Protein AF-A0A7W0XWD4-F1 (afdb_monomer)

Radius of gyration: 18.0 Å; Cα contacts (8 Å, |Δi|>4): 160; chains: 1; bounding box: 52×25×48 Å

Sequence (145 aa):
QALGAGRRDVARVTAWRVARYGGLTGLAATAVLLVGVVAIPRVFSPDPAVLEQARIVWWWLALMQPLAGVVFALDGVLMGSGDVAWLRSLTVVAGLVGFLPLSLLAIPLDLGLSGIWAGLTLLILIRLGGTVWRVRGVRWLEPAR

Secondary structure (DSSP, 8-state):
--TTTT-HHHHHHHHHHHHHHHHHHHHHHHHHHHHTTTTHHHHH---HHHHHHHHHHHHHHHHHHHHHHHHHHHHHHHHHTT-HHHHHHHHHHIIIIIIHHHHHHTTTTT-HHHHHHHHHHHHHHHHHHHHHHHHHSSTTSSPP-

Nearest PDB structures (foldseek):
  7dqk-assembly1_A  TM=9.311E-01  e=2.938E-02  Nicotiana tabacum
  5y50-assembly1_A  TM=9.061E-01  e=1.171E-01  Arabidopsis thaliana
  6z70-assembly1_A  TM=7.721E-01  e=1.575E-01  Aquifex aeolicus VF5
  7php-assembly1_A  TM=7.433E-01  e=2.712E-01  Vibrio cholerae RC385
  6fv8-assembly1_B  TM=8.008E-01  e=4.668E-01  Aquifex aeolicus VF5

pLDDT: mean 92.56, std 8.91, range [52.94, 98.5]

Structure (mmCIF, N/CA/C/O backbone):
data_AF-A0A7W0XWD4-F1
#
_entry.id   AF-A0A7W0XWD4-F1
#
loop_
_atom_site.group_PDB
_atom_site.id
_atom_site.type_symbol
_atom_site.label_atom_id
_atom_site.label_alt_id
_atom_site.label_comp_id
_atom_site.label_asym_id
_atom_site.label_entity_id
_atom_site.label_seq_id
_atom_site.pdbx_PDB_ins_code
_atom_site.Cartn_x
_atom_site.Cartn_y
_atom_site.Cartn_z
_atom_site.occupancy
_atom_site.B_iso_or_equiv
_atom_site.auth_seq_id
_atom_site.auth_comp_id
_atom_site.auth_asym_id
_atom_site.auth_atom_id
_atom_site.pdbx_PDB_model_num
ATOM 1 N N . GLN A 1 1 ? -22.670 7.144 7.642 1.00 55.66 1 GLN A N 1
ATOM 2 C CA . GLN A 1 1 ? -23.214 7.778 8.866 1.00 55.66 1 GLN A CA 1
ATOM 3 C C . GLN A 1 1 ? -23.699 6.763 9.929 1.00 55.66 1 GLN A C 1
ATOM 5 O O . GLN A 1 1 ? -24.661 7.031 10.631 1.00 55.66 1 GLN A O 1
ATOM 10 N N . ALA A 1 2 ? -23.026 5.615 10.130 1.00 63.25 2 ALA A N 1
ATOM 11 C CA . ALA A 1 2 ? -23.406 4.670 11.201 1.00 63.25 2 ALA A CA 1
ATOM 12 C C . ALA A 1 2 ? -22.904 5.104 12.596 1.00 63.25 2 ALA A C 1
ATOM 14 O O . ALA A 1 2 ? -23.604 4.919 13.588 1.00 63.25 2 ALA A O 1
ATOM 15 N N . LEU A 1 3 ? -21.720 5.728 12.658 1.00 61.91 3 LEU A N 1
ATOM 16 C CA . LEU A 1 3 ? -21.123 6.234 13.902 1.00 61.91 3 LEU A CA 1
ATOM 17 C C . LEU A 1 3 ? -21.886 7.435 14.474 1.00 61.91 3 LEU A C 1
ATOM 19 O O . LEU A 1 3 ? -22.165 7.453 15.667 1.00 61.91 3 LEU A O 1
ATOM 23 N N . GLY A 1 4 ? -22.325 8.365 13.618 1.00 64.06 4 GLY A N 1
ATOM 24 C CA . GLY A 1 4 ? -23.205 9.470 14.022 1.00 64.06 4 GLY A CA 1
ATOM 25 C C . GLY A 1 4 ? -24.586 9.019 14.520 1.00 64.06 4 GLY A C 1
ATOM 26 O O . GLY A 1 4 ? -25.241 9.757 15.240 1.00 64.06 4 GLY A O 1
ATOM 27 N N . ALA A 1 5 ? -25.003 7.791 14.191 1.00 71.56 5 ALA A N 1
ATOM 28 C CA . ALA A 1 5 ? -26.249 7.180 14.658 1.00 71.56 5 ALA A CA 1
ATOM 29 C C . ALA A 1 5 ? -26.053 6.226 15.859 1.00 71.56 5 ALA A C 1
ATOM 31 O O . ALA A 1 5 ? -26.963 5.468 16.191 1.00 71.56 5 ALA A O 1
ATOM 32 N N . GLY A 1 6 ? -24.858 6.183 16.468 1.00 70.81 6 GLY A N 1
ATOM 33 C CA . GLY A 1 6 ? -24.549 5.328 17.625 1.00 70.81 6 GLY A CA 1
ATOM 34 C C . GLY A 1 6 ? -24.419 3.825 17.329 1.00 70.81 6 GLY A C 1
ATOM 35 O O . GLY A 1 6 ? -24.193 3.035 18.244 1.00 70.81 6 GLY A O 1
ATOM 36 N N . ARG A 1 7 ? -24.510 3.393 16.062 1.00 81.88 7 ARG A N 1
ATOM 37 C CA . ARG A 1 7 ? -24.507 1.971 15.661 1.00 81.88 7 ARG A CA 1
ATOM 38 C C . ARG A 1 7 ? -23.088 1.438 15.452 1.00 81.88 7 ARG A C 1
ATOM 40 O O . ARG A 1 7 ? -22.660 1.174 14.324 1.00 81.88 7 ARG A O 1
ATOM 47 N N . ARG A 1 8 ? -22.350 1.284 16.552 1.00 81.62 8 ARG A N 1
ATOM 48 C CA . ARG A 1 8 ? -20.935 0.863 16.564 1.00 81.62 8 ARG A CA 1
ATOM 49 C C . ARG A 1 8 ? -20.706 -0.522 15.946 1.00 81.62 8 ARG A C 1
ATOM 51 O O . ARG A 1 8 ? -19.752 -0.698 15.189 1.00 81.62 8 ARG A O 1
ATOM 58 N N . ASP A 1 9 ? -21.612 -1.466 16.177 1.00 83.06 9 ASP A N 1
ATOM 59 C CA . ASP A 1 9 ? -21.488 -2.835 15.652 1.00 83.06 9 ASP A CA 1
ATOM 60 C C . ASP A 1 9 ? -21.593 -2.861 14.124 1.00 83.06 9 ASP A C 1
ATOM 62 O O . ASP A 1 9 ? -20.782 -3.480 13.431 1.00 83.06 9 ASP A O 1
ATOM 66 N N . VAL A 1 10 ? -22.541 -2.088 13.583 1.00 86.25 10 VAL A N 1
ATOM 67 C CA . VAL A 1 10 ? -22.736 -1.926 12.137 1.00 86.25 10 VAL A CA 1
ATOM 68 C C . VAL A 1 10 ? -21.522 -1.251 11.502 1.00 86.25 10 VAL A C 1
ATOM 70 O O . VAL A 1 10 ? -21.080 -1.671 10.431 1.00 86.25 10 VAL A O 1
ATOM 73 N N . ALA A 1 11 ? -20.939 -0.244 12.161 1.00 87.38 11 ALA A N 1
ATOM 74 C CA . ALA A 1 11 ? -19.721 0.412 11.688 1.00 87.38 11 ALA A CA 1
ATOM 75 C C . ALA A 1 11 ? -18.554 -0.579 11.567 1.00 87.38 11 ALA A C 1
ATOM 77 O O . ALA A 1 11 ? -17.867 -0.597 10.545 1.00 87.38 11 ALA A O 1
ATOM 78 N N . ARG A 1 12 ? -18.375 -1.464 12.554 1.00 88.62 12 ARG A N 1
ATOM 79 C CA . ARG A 1 12 ? -17.311 -2.476 12.544 1.00 88.62 12 ARG A CA 1
ATOM 80 C C . ARG A 1 12 ? -17.490 -3.509 11.436 1.00 88.62 12 ARG A C 1
ATOM 82 O O . ARG A 1 12 ? -16.540 -3.802 10.715 1.00 88.62 12 ARG A O 1
ATOM 89 N N . VAL A 1 13 ? -18.702 -4.037 11.267 1.00 92.12 13 VAL A N 1
ATOM 90 C CA . VAL A 1 13 ? -19.007 -4.984 10.180 1.00 92.12 13 VAL A CA 1
ATOM 91 C C . VAL A 1 13 ? -18.778 -4.328 8.819 1.00 92.12 13 VAL A C 1
ATOM 93 O O . VAL A 1 13 ? -18.212 -4.944 7.916 1.00 92.12 13 VAL A O 1
ATOM 96 N N . THR A 1 14 ? -19.173 -3.063 8.678 1.00 93.00 14 THR A N 1
ATOM 97 C CA . THR A 1 14 ? -18.989 -2.308 7.435 1.00 93.00 14 THR A CA 1
ATOM 98 C C . THR A 1 14 ? -17.510 -2.091 7.134 1.00 93.00 14 THR A C 1
ATOM 100 O O . THR A 1 14 ? -17.094 -2.337 6.007 1.00 93.00 14 THR A O 1
ATOM 103 N N . ALA A 1 15 ? -16.700 -1.727 8.132 1.00 93.81 15 ALA A N 1
ATOM 104 C CA . ALA A 1 15 ? -15.258 -1.547 7.972 1.00 93.81 15 ALA A CA 1
ATOM 105 C C . ALA A 1 15 ? -14.575 -2.804 7.410 1.00 93.81 15 ALA A C 1
ATOM 107 O O . ALA A 1 15 ? -13.826 -2.721 6.438 1.00 93.81 15 ALA A O 1
ATOM 108 N N . TRP A 1 16 ? -14.894 -3.986 7.948 1.00 96.00 16 TRP A N 1
ATOM 109 C CA . TRP A 1 16 ? -14.330 -5.247 7.452 1.00 96.00 16 TRP A CA 1
ATOM 110 C C . TRP A 1 16 ? -14.850 -5.653 6.074 1.00 96.00 16 TRP A C 1
ATOM 112 O O . TRP A 1 16 ? -14.103 -6.230 5.284 1.00 96.00 16 TRP A O 1
ATOM 122 N N . ARG A 1 17 ? -16.105 -5.330 5.743 1.00 96.44 17 ARG A N 1
ATOM 123 C CA . ARG A 1 17 ? -16.626 -5.522 4.380 1.00 96.44 17 ARG A CA 1
ATOM 124 C C . ARG A 1 17 ? -15.888 -4.640 3.379 1.00 96.44 17 ARG A C 1
ATOM 126 O O . ARG A 1 17 ? -15.480 -5.135 2.335 1.00 96.44 17 ARG A O 1
ATOM 133 N N . VAL A 1 18 ? -15.676 -3.370 3.714 1.00 96.00 18 VAL A N 1
ATOM 134 C CA . VAL A 1 18 ? -14.931 -2.418 2.880 1.00 96.00 18 VAL A CA 1
ATOM 135 C C . VAL A 1 18 ? -13.480 -2.872 2.711 1.00 96.00 18 VAL A C 1
ATOM 137 O O . VAL A 1 18 ? -12.996 -2.907 1.585 1.00 96.00 18 VAL A O 1
ATOM 140 N N . ALA A 1 19 ? -12.826 -3.343 3.777 1.00 97.19 19 ALA A N 1
ATOM 141 C CA . ALA A 1 19 ? -11.490 -3.938 3.703 1.00 97.19 19 ALA A CA 1
ATOM 142 C C . ALA A 1 19 ? -11.435 -5.146 2.753 1.00 97.19 19 ALA A C 1
ATOM 144 O O . ALA A 1 19 ? -10.531 -5.243 1.925 1.00 97.19 19 ALA A O 1
ATOM 145 N N . ARG A 1 20 ? -12.422 -6.051 2.827 1.00 97.88 20 ARG A N 1
ATOM 146 C CA . ARG A 1 20 ? -12.521 -7.203 1.919 1.00 97.88 20 ARG A CA 1
ATOM 147 C C . ARG A 1 20 ? -12.690 -6.761 0.468 1.00 97.88 20 ARG A C 1
ATOM 149 O O . ARG A 1 20 ? -11.999 -7.292 -0.393 1.00 97.88 20 ARG A O 1
ATOM 156 N N . TYR A 1 21 ? -13.574 -5.802 0.194 1.00 98.00 21 TYR A N 1
ATOM 157 C CA . TYR A 1 21 ? -13.736 -5.268 -1.159 1.00 98.00 21 TYR A CA 1
ATOM 158 C C . TYR A 1 21 ? -12.463 -4.581 -1.657 1.00 98.00 21 TYR A C 1
ATOM 160 O O . TYR A 1 21 ? -12.087 -4.818 -2.796 1.00 98.00 21 TYR A O 1
ATOM 168 N N . GLY A 1 22 ? -11.756 -3.835 -0.804 1.00 97.56 22 GLY A N 1
ATOM 169 C CA . GLY A 1 22 ? -10.450 -3.258 -1.128 1.00 97.56 22 GLY A CA 1
ATOM 170 C C . GLY A 1 22 ? -9.402 -4.312 -1.492 1.00 97.56 22 GLY A C 1
ATOM 171 O O . GLY A 1 22 ? -8.675 -4.159 -2.467 1.00 97.56 22 GLY A O 1
ATOM 172 N N . GLY A 1 23 ? -9.353 -5.429 -0.762 1.00 98.12 23 GLY A N 1
ATOM 173 C CA . GLY A 1 23 ? -8.481 -6.554 -1.111 1.00 98.12 23 GLY A CA 1
ATOM 174 C C . GLY A 1 23 ? -8.864 -7.215 -2.438 1.00 98.12 23 GLY A C 1
ATOM 175 O O . GLY A 1 23 ? -7.991 -7.527 -3.242 1.00 98.12 23 GLY A O 1
ATOM 176 N N . LEU A 1 24 ? -10.163 -7.393 -2.703 1.00 98.44 24 LEU A N 1
ATOM 177 C CA . LEU A 1 24 ? -10.656 -7.958 -3.964 1.00 98.44 24 LEU A CA 1
ATOM 178 C C . LEU A 1 24 ? -10.365 -7.049 -5.165 1.00 98.44 24 LEU A C 1
ATOM 180 O O . LEU A 1 24 ? -9.934 -7.543 -6.204 1.00 98.44 24 LEU A O 1
ATOM 184 N N . THR A 1 25 ? -10.559 -5.734 -5.038 1.00 98.06 25 THR A N 1
ATOM 185 C CA . THR A 1 25 ? -10.204 -4.783 -6.101 1.00 98.06 25 THR A CA 1
ATOM 186 C C . THR A 1 25 ? -8.693 -4.708 -6.297 1.00 98.06 25 THR A C 1
ATOM 188 O O . THR A 1 25 ? -8.240 -4.649 -7.435 1.00 98.06 25 THR A O 1
ATOM 191 N N . GLY A 1 26 ? -7.907 -4.799 -5.221 1.00 98.25 26 GLY A N 1
ATOM 192 C CA . GLY A 1 26 ? -6.452 -4.920 -5.296 1.00 98.25 26 GLY A CA 1
ATOM 193 C C . GLY A 1 26 ? -6.002 -6.187 -6.029 1.00 98.25 26 GLY A C 1
ATOM 194 O O . GLY A 1 26 ? -5.139 -6.109 -6.895 1.00 98.25 26 GLY A O 1
ATOM 195 N N . LEU A 1 27 ? -6.632 -7.338 -5.770 1.00 98.50 27 LEU A N 1
ATOM 196 C CA . LEU A 1 27 ? -6.385 -8.580 -6.518 1.00 98.50 27 LEU A CA 1
ATOM 197 C C . LEU A 1 27 ? -6.761 -8.452 -7.999 1.00 98.50 27 LEU A C 1
ATOM 199 O O . LEU A 1 27 ? -6.020 -8.921 -8.862 1.00 98.50 27 LEU A O 1
ATOM 203 N N . ALA A 1 28 ? -7.882 -7.797 -8.306 1.00 98.38 28 ALA A N 1
ATOM 204 C CA . ALA A 1 28 ? -8.264 -7.518 -9.687 1.00 98.38 28 ALA A CA 1
ATOM 205 C C . ALA A 1 28 ? -7.225 -6.620 -10.382 1.00 98.38 28 ALA A C 1
ATOM 207 O O . ALA A 1 28 ? -6.814 -6.913 -11.504 1.00 98.38 28 ALA A O 1
ATOM 208 N N . ALA A 1 29 ? -6.736 -5.581 -9.699 1.00 98.12 29 ALA A N 1
ATOM 209 C CA . ALA A 1 29 ? -5.668 -4.722 -10.202 1.00 98.12 29 ALA A CA 1
ATOM 210 C C . ALA A 1 29 ? -4.361 -5.501 -10.420 1.00 98.12 29 ALA A C 1
ATOM 212 O O . ALA A 1 29 ? -3.736 -5.344 -11.467 1.00 98.12 29 ALA A O 1
ATOM 213 N N . THR A 1 30 ? -3.975 -6.392 -9.499 1.00 98.44 30 THR A N 1
ATOM 214 C CA . THR A 1 30 ? -2.841 -7.309 -9.697 1.00 98.44 30 THR A CA 1
ATOM 215 C C . THR A 1 30 ? -3.013 -8.122 -10.972 1.00 98.44 30 THR A C 1
ATOM 217 O O . THR A 1 30 ? -2.104 -8.144 -11.793 1.00 98.44 30 THR A O 1
ATOM 220 N N . ALA A 1 31 ? -4.169 -8.759 -11.176 1.00 98.19 31 ALA A N 1
ATOM 221 C CA . ALA A 1 31 ? -4.416 -9.570 -12.366 1.00 98.19 31 ALA A CA 1
ATOM 222 C C . ALA A 1 31 ? -4.283 -8.747 -13.658 1.00 98.19 31 ALA A C 1
ATOM 224 O O . ALA A 1 31 ? -3.595 -9.171 -14.586 1.00 98.19 31 ALA A O 1
ATOM 225 N N . VAL A 1 32 ? -4.869 -7.545 -13.696 1.00 98.25 32 VAL A N 1
ATOM 226 C CA . VAL A 1 32 ? -4.759 -6.627 -14.841 1.00 98.25 32 VAL A CA 1
ATOM 227 C C . VAL A 1 32 ? -3.303 -6.243 -15.107 1.00 98.25 32 VAL A C 1
ATOM 229 O O . VAL A 1 32 ? -2.859 -6.294 -16.252 1.00 98.25 32 VAL A O 1
ATOM 232 N N . LEU A 1 33 ? -2.541 -5.899 -14.066 1.00 97.69 33 LEU A N 1
ATOM 233 C CA . LEU A 1 33 ? -1.132 -5.536 -14.207 1.00 97.69 33 LEU A CA 1
ATOM 234 C C . LEU A 1 33 ? -0.295 -6.721 -14.695 1.00 97.69 33 LEU A C 1
ATOM 236 O O . LEU A 1 33 ? 0.519 -6.551 -15.598 1.00 97.69 33 LEU A O 1
ATOM 240 N N . LEU A 1 34 ? -0.501 -7.923 -14.156 1.00 96.31 34 LEU A N 1
ATOM 241 C CA . LEU A 1 34 ? 0.247 -9.114 -14.566 1.00 96.31 34 LEU A CA 1
ATOM 242 C C . LEU A 1 34 ? -0.024 -9.489 -16.027 1.00 96.31 34 LEU A C 1
ATOM 244 O O . LEU A 1 34 ? 0.920 -9.729 -16.776 1.00 96.31 34 LEU A O 1
ATOM 248 N N . VAL A 1 35 ? -1.287 -9.470 -16.460 1.00 97.06 35 VAL A N 1
ATOM 249 C CA . VAL A 1 35 ? -1.652 -9.708 -17.868 1.00 97.06 35 VAL A CA 1
ATOM 250 C C . VAL A 1 35 ? -1.106 -8.594 -18.770 1.00 97.06 35 VAL A C 1
ATOM 252 O O . VAL A 1 35 ? -0.637 -8.848 -19.877 1.00 97.06 35 VAL A O 1
ATOM 255 N N . GLY A 1 36 ? -1.123 -7.352 -18.288 1.00 95.44 36 GLY A N 1
ATOM 256 C CA . GLY A 1 36 ? -0.700 -6.169 -19.028 1.00 95.44 36 GLY A CA 1
ATOM 257 C C . GLY A 1 36 ? 0.803 -5.875 -19.024 1.00 95.44 36 GLY A C 1
ATOM 258 O O . GLY A 1 36 ? 1.192 -4.858 -19.595 1.00 95.44 36 GLY A O 1
ATOM 259 N N . VAL A 1 37 ? 1.653 -6.728 -18.438 1.00 94.69 37 VAL A N 1
ATOM 260 C CA . VAL A 1 37 ? 3.095 -6.460 -18.216 1.00 94.69 37 VAL A CA 1
ATOM 261 C C . VAL A 1 37 ? 3.878 -6.090 -19.478 1.00 94.69 37 VAL A C 1
ATOM 263 O O . VAL A 1 37 ? 4.864 -5.364 -19.415 1.00 94.69 37 VAL A O 1
ATOM 266 N N . VAL A 1 38 ? 3.431 -6.552 -20.645 1.00 91.62 38 VAL A N 1
ATOM 267 C CA . VAL A 1 38 ? 4.079 -6.286 -21.938 1.00 91.62 38 VAL A CA 1
ATOM 268 C C . VAL A 1 38 ? 3.451 -5.096 -22.675 1.00 91.62 38 VAL A C 1
ATOM 270 O O . VAL A 1 38 ? 4.150 -4.366 -23.381 1.00 91.62 38 VAL A O 1
ATOM 273 N N . ALA A 1 39 ? 2.136 -4.913 -22.550 1.00 94.75 39 ALA A N 1
ATOM 274 C CA . ALA A 1 39 ? 1.385 -3.921 -23.315 1.00 94.75 39 ALA A CA 1
ATOM 275 C C . ALA A 1 39 ? 1.340 -2.561 -22.611 1.00 94.75 39 ALA A C 1
ATOM 277 O O . ALA A 1 39 ? 1.587 -1.538 -23.241 1.00 94.75 39 ALA A O 1
ATOM 278 N N . ILE A 1 40 ? 1.076 -2.547 -21.302 1.00 95.50 40 ILE A N 1
ATOM 279 C CA . ILE A 1 40 ? 0.845 -1.314 -20.548 1.00 95.50 40 ILE A CA 1
ATOM 280 C C . ILE A 1 40 ? 2.105 -0.430 -20.497 1.00 95.50 40 ILE A C 1
ATOM 282 O O . ILE A 1 40 ? 1.981 0.745 -20.835 1.00 95.50 40 ILE A O 1
ATOM 286 N N . PRO A 1 41 ? 3.322 -0.928 -20.177 1.00 95.25 41 PRO A N 1
ATOM 287 C CA . PRO A 1 41 ? 4.519 -0.078 -20.163 1.00 95.25 41 PRO A CA 1
ATOM 288 C C . PRO A 1 41 ? 4.808 0.621 -21.498 1.00 95.25 41 PRO A C 1
ATOM 290 O O . PRO A 1 41 ? 5.257 1.765 -21.511 1.00 95.25 41 PRO A O 1
ATOM 293 N N . ARG A 1 42 ? 4.500 -0.036 -22.625 1.00 94.94 42 ARG A N 1
ATOM 294 C CA . ARG A 1 42 ? 4.739 0.510 -23.971 1.00 94.94 42 ARG A CA 1
ATOM 295 C C . ARG A 1 42 ? 3.823 1.669 -24.342 1.00 94.94 42 ARG A C 1
ATOM 297 O O . ARG A 1 42 ? 4.157 2.425 -25.245 1.00 94.94 42 ARG A O 1
ATOM 304 N N . VAL A 1 43 ? 2.699 1.826 -23.644 1.00 96.38 43 VAL A N 1
ATOM 305 C CA . VAL A 1 43 ? 1.836 3.007 -23.788 1.00 96.38 43 VAL A CA 1
ATOM 306 C C . VAL A 1 43 ? 2.521 4.252 -23.215 1.00 96.38 43 VAL A C 1
ATOM 308 O O . VAL A 1 43 ? 2.273 5.354 -23.692 1.00 96.38 43 VAL A O 1
ATOM 311 N N . PHE A 1 44 ? 3.399 4.088 -22.219 1.00 94.88 44 PHE A N 1
ATOM 312 C CA . PHE A 1 44 ? 4.093 5.202 -21.570 1.00 94.88 44 PHE A CA 1
ATOM 313 C C . PHE A 1 44 ? 5.406 5.576 -22.256 1.00 94.88 44 PHE A C 1
ATOM 315 O O . PHE A 1 44 ? 5.745 6.755 -22.306 1.00 94.88 44 PHE A O 1
ATOM 322 N N . SER A 1 45 ? 6.162 4.596 -22.759 1.00 95.81 45 SER A N 1
ATOM 323 C CA . SER A 1 45 ? 7.434 4.856 -23.436 1.00 95.81 45 SER A CA 1
ATOM 324 C C . SER A 1 45 ? 7.785 3.771 -24.460 1.00 95.81 45 SER A C 1
ATOM 326 O O . SER 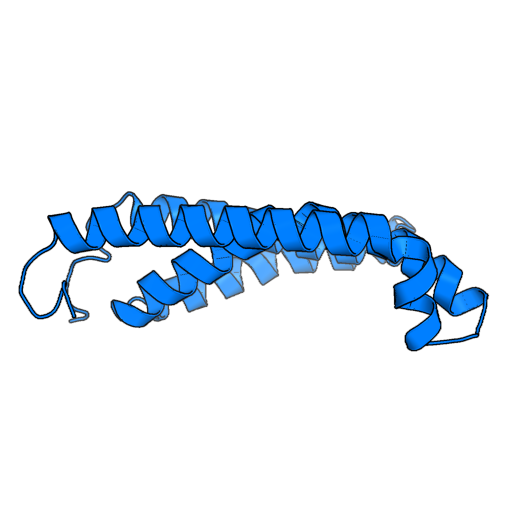A 1 45 ? 7.617 2.583 -24.167 1.00 95.81 45 SER A O 1
ATOM 328 N N . PRO A 1 46 ? 8.322 4.144 -25.638 1.00 95.19 46 PRO A N 1
ATOM 329 C CA . PRO A 1 46 ? 8.902 3.200 -26.588 1.00 95.19 46 PRO A CA 1
ATOM 330 C C . PRO A 1 46 ? 10.376 2.854 -26.292 1.00 95.19 46 PRO A C 1
ATOM 332 O O . PRO A 1 46 ? 10.900 1.932 -26.912 1.00 95.19 46 PRO A O 1
ATOM 335 N N . ASP A 1 47 ? 11.052 3.572 -25.385 1.00 97.44 47 ASP A N 1
ATOM 336 C CA . ASP A 1 47 ? 12.487 3.401 -25.106 1.00 97.44 47 ASP A CA 1
ATOM 337 C C . ASP A 1 47 ? 12.780 2.056 -24.399 1.00 97.44 47 ASP A C 1
ATOM 339 O O . ASP A 1 47 ? 12.295 1.835 -23.280 1.00 97.44 47 ASP A O 1
ATOM 343 N N . PRO A 1 48 ? 13.600 1.164 -24.996 1.00 94.62 48 PRO A N 1
ATOM 344 C CA . PRO A 1 48 ? 13.981 -0.109 -24.390 1.00 94.62 48 PRO A CA 1
ATOM 345 C C . PRO A 1 48 ? 14.595 0.009 -22.991 1.00 94.62 48 PRO A C 1
ATOM 347 O O . PRO A 1 48 ? 14.305 -0.840 -22.145 1.00 94.62 48 PRO A O 1
ATOM 350 N N . ALA A 1 49 ? 15.390 1.050 -22.720 1.00 94.75 49 ALA A N 1
ATOM 351 C CA . ALA A 1 49 ? 16.045 1.233 -21.425 1.00 94.75 49 ALA A CA 1
ATOM 352 C C . ALA A 1 49 ? 15.021 1.522 -20.314 1.00 94.75 49 ALA A C 1
ATOM 354 O O . ALA A 1 49 ? 15.094 0.961 -19.218 1.00 94.75 49 ALA A O 1
ATOM 355 N N . VAL A 1 50 ? 14.003 2.335 -20.615 1.00 95.06 50 VAL A N 1
ATOM 356 C CA . VAL A 1 50 ? 12.895 2.619 -19.688 1.00 95.06 50 VAL A CA 1
ATOM 357 C C . VAL A 1 50 ? 12.045 1.371 -19.461 1.00 95.06 50 VAL A C 1
ATOM 359 O O . VAL A 1 50 ? 11.682 1.068 -18.324 1.00 95.06 50 VAL A O 1
ATOM 362 N N . LEU A 1 51 ? 11.750 0.613 -20.522 1.00 95.81 51 LEU A N 1
ATOM 363 C CA . LEU A 1 51 ? 10.970 -0.624 -20.429 1.00 95.81 51 LEU A CA 1
ATOM 364 C C . LEU A 1 51 ? 11.680 -1.698 -19.596 1.00 95.81 51 LEU A C 1
ATOM 366 O O . LEU A 1 51 ? 11.023 -2.464 -18.889 1.00 95.81 51 LEU A O 1
ATOM 370 N N . GLU A 1 52 ? 13.008 -1.760 -19.651 1.00 93.38 52 GLU A N 1
ATOM 371 C CA . GLU A 1 52 ? 13.795 -2.674 -18.830 1.00 93.38 52 GLU A CA 1
ATOM 372 C C . GLU A 1 52 ? 13.683 -2.348 -17.339 1.00 93.38 52 GLU A C 1
ATOM 374 O O . GLU A 1 52 ? 13.345 -3.233 -16.551 1.00 93.38 52 GLU A O 1
ATOM 379 N N . GLN A 1 53 ? 13.844 -1.077 -16.964 1.00 93.56 53 GLN A N 1
ATOM 380 C CA . GLN A 1 53 ? 13.649 -0.627 -15.582 1.00 93.56 53 GLN A CA 1
ATOM 381 C C . GLN A 1 53 ? 12.197 -0.815 -15.119 1.00 93.56 53 GLN A C 1
ATOM 383 O O . GLN A 1 53 ? 11.944 -1.266 -13.999 1.00 93.56 53 GLN A O 1
ATOM 388 N N . ALA A 1 54 ? 11.227 -0.543 -15.996 1.00 94.56 54 ALA A N 1
ATOM 389 C CA . ALA A 1 54 ? 9.813 -0.739 -15.704 1.00 94.56 54 ALA A CA 1
ATOM 390 C C . ALA A 1 54 ? 9.492 -2.202 -15.373 1.00 94.56 54 ALA A C 1
ATOM 392 O O . ALA A 1 54 ? 8.720 -2.440 -14.450 1.00 94.56 54 ALA A O 1
ATOM 393 N N . ARG A 1 55 ? 10.104 -3.185 -16.054 1.00 92.44 55 ARG A N 1
ATOM 394 C CA . ARG A 1 55 ? 9.891 -4.618 -15.768 1.00 92.44 55 ARG A CA 1
ATOM 395 C C . ARG A 1 55 ? 10.299 -5.013 -14.351 1.00 92.44 55 ARG A C 1
ATOM 397 O O . ARG A 1 55 ? 9.610 -5.829 -13.745 1.00 92.44 55 ARG A O 1
ATOM 404 N N . ILE A 1 56 ? 11.376 -4.436 -13.820 1.00 91.31 56 ILE A N 1
ATOM 405 C CA . ILE A 1 56 ? 11.833 -4.690 -12.444 1.00 91.31 56 ILE A CA 1
ATOM 406 C C . ILE A 1 56 ? 10.771 -4.205 -11.451 1.00 91.31 56 ILE A C 1
ATOM 408 O O . ILE A 1 56 ? 10.326 -4.937 -10.569 1.00 91.31 56 ILE A O 1
ATOM 412 N N . VAL A 1 57 ? 10.318 -2.969 -11.644 1.00 94.06 57 VAL A N 1
ATOM 413 C CA . VAL A 1 57 ? 9.300 -2.316 -10.814 1.00 94.06 57 VAL A CA 1
ATOM 414 C C . VAL A 1 57 ? 7.934 -2.975 -10.922 1.00 94.06 57 VAL A C 1
ATOM 416 O O . VAL A 1 57 ? 7.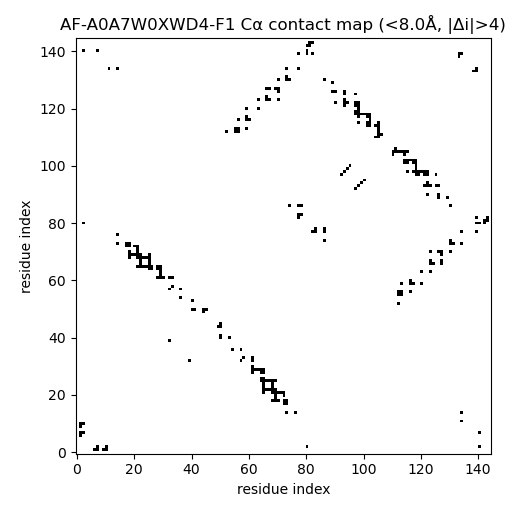175 -3.007 -9.954 1.00 94.06 57 VAL A O 1
ATOM 419 N N . TRP A 1 58 ? 7.612 -3.502 -12.098 1.00 95.94 58 TRP A N 1
ATOM 420 C CA . TRP A 1 58 ? 6.288 -4.009 -12.414 1.00 95.94 58 TRP A CA 1
ATOM 421 C C . TRP A 1 58 ? 5.822 -5.084 -11.438 1.00 95.94 58 TRP A C 1
ATOM 423 O O . TRP A 1 58 ? 4.667 -5.086 -11.015 1.00 95.94 58 TRP A O 1
ATOM 433 N N . TRP A 1 59 ? 6.733 -5.972 -11.043 1.00 95.00 59 TRP A N 1
ATOM 434 C CA . TRP A 1 59 ? 6.441 -7.039 -10.093 1.00 95.00 59 TRP A CA 1
ATOM 435 C C . TRP A 1 59 ? 6.149 -6.497 -8.698 1.00 95.00 59 TRP A C 1
ATOM 437 O O . TRP A 1 59 ? 5.158 -6.899 -8.092 1.00 95.00 59 TRP A O 1
ATOM 447 N N . TRP A 1 60 ? 6.943 -5.536 -8.220 1.00 96.81 60 TRP A N 1
ATOM 448 C CA . TRP A 1 60 ? 6.674 -4.852 -6.954 1.00 96.81 60 TRP A CA 1
ATOM 449 C C . TRP A 1 60 ? 5.305 -4.175 -6.970 1.00 96.81 60 TRP A C 1
ATOM 451 O O . TRP A 1 60 ? 4.486 -4.403 -6.079 1.00 96.81 60 TRP A O 1
ATOM 461 N N . LEU A 1 61 ? 5.032 -3.402 -8.025 1.00 96.69 61 LEU A N 1
ATOM 462 C CA . LEU A 1 61 ? 3.765 -2.711 -8.221 1.00 96.69 61 LEU A CA 1
ATOM 463 C C . LEU A 1 61 ? 2.588 -3.690 -8.225 1.00 96.69 61 LEU A C 1
ATOM 465 O O . LEU A 1 61 ? 1.626 -3.476 -7.493 1.00 96.69 61 LEU A O 1
ATOM 469 N N . ALA A 1 62 ? 2.644 -4.750 -9.031 1.00 97.31 62 ALA A N 1
ATOM 470 C CA . ALA A 1 62 ? 1.541 -5.693 -9.182 1.00 97.31 62 ALA A CA 1
ATOM 471 C C . ALA A 1 62 ? 1.263 -6.463 -7.885 1.00 97.31 62 ALA A C 1
ATOM 473 O O . ALA A 1 62 ? 0.107 -6.580 -7.473 1.00 97.31 62 ALA A O 1
ATOM 474 N N . LEU A 1 63 ? 2.310 -6.956 -7.221 1.00 96.25 63 LEU A N 1
ATOM 475 C CA . LEU A 1 63 ? 2.179 -7.787 -6.024 1.00 96.25 63 LEU A CA 1
ATOM 476 C C . LEU A 1 63 ? 1.777 -6.987 -4.782 1.00 96.25 63 LEU A C 1
ATOM 478 O O . LEU A 1 63 ? 1.146 -7.547 -3.887 1.00 96.25 63 LEU A O 1
ATOM 482 N N . MET A 1 64 ? 2.076 -5.685 -4.720 1.00 97.19 64 MET A N 1
ATOM 483 C CA . MET A 1 64 ? 1.662 -4.854 -3.584 1.00 97.19 64 MET A CA 1
ATOM 484 C C . MET A 1 64 ? 0.189 -4.415 -3.644 1.00 97.19 64 MET A C 1
ATOM 486 O O . MET A 1 64 ? -0.357 -4.018 -2.613 1.00 97.19 64 MET A O 1
ATOM 490 N N . GLN A 1 65 ? -0.478 -4.490 -4.808 1.00 98.19 65 GLN A N 1
ATOM 491 C CA . GLN A 1 65 ? -1.856 -3.989 -4.975 1.00 98.19 65 GLN A CA 1
ATOM 492 C C . GLN A 1 65 ? -2.885 -4.575 -3.996 1.00 98.19 65 GLN A C 1
ATOM 494 O O . GLN A 1 65 ? -3.700 -3.801 -3.495 1.00 98.19 65 GLN A O 1
ATOM 499 N N . PRO A 1 66 ? -2.889 -5.880 -3.655 1.00 97.94 66 PRO A N 1
ATOM 500 C CA . PRO A 1 66 ? -3.874 -6.427 -2.724 1.00 97.94 66 PRO A CA 1
ATOM 501 C C . PRO A 1 66 ? -3.719 -5.825 -1.325 1.00 97.94 66 PRO A C 1
ATOM 503 O O . PRO A 1 66 ? -4.706 -5.505 -0.666 1.00 97.94 66 PRO A O 1
ATOM 506 N N . LEU A 1 67 ? -2.472 -5.614 -0.893 1.00 98.19 67 LEU A N 1
ATOM 507 C CA . LEU A 1 67 ? -2.147 -4.993 0.390 1.00 98.19 67 LEU A CA 1
ATOM 508 C C . LEU A 1 67 ? -2.554 -3.518 0.388 1.00 98.19 67 LEU A C 1
ATOM 510 O O . LEU A 1 67 ? -3.229 -3.058 1.309 1.00 98.19 67 LEU A O 1
ATOM 514 N N . ALA A 1 68 ? -2.195 -2.796 -0.675 1.00 97.94 68 ALA A N 1
ATOM 515 C CA . ALA A 1 68 ? -2.538 -1.392 -0.856 1.00 97.94 68 ALA A CA 1
ATOM 516 C C . ALA A 1 68 ? -4.059 -1.178 -0.899 1.00 97.94 68 ALA A C 1
ATOM 518 O O . ALA A 1 68 ? -4.570 -0.270 -0.249 1.00 97.94 68 ALA A O 1
ATOM 519 N N . GLY A 1 69 ? -4.800 -2.058 -1.576 1.00 98.06 69 GLY A N 1
ATOM 520 C CA . GLY A 1 69 ? -6.258 -2.015 -1.641 1.00 98.06 69 GLY A CA 1
ATOM 521 C C . GLY A 1 69 ? -6.917 -2.119 -0.265 1.00 98.06 69 GLY A C 1
ATOM 522 O O . GLY A 1 69 ? -7.834 -1.356 0.039 1.00 98.06 69 GLY A O 1
ATOM 523 N N . VAL A 1 70 ? -6.418 -2.998 0.612 1.00 98.25 70 VAL A N 1
ATOM 524 C CA . VAL A 1 70 ? -6.894 -3.085 2.004 1.00 98.25 70 VAL A CA 1
ATOM 525 C C . VAL A 1 70 ? -6.517 -1.836 2.802 1.00 98.25 70 VAL A C 1
ATOM 527 O O . VAL A 1 70 ? -7.364 -1.297 3.515 1.00 98.25 70 VAL A O 1
ATOM 530 N N . VAL A 1 71 ? -5.272 -1.360 2.681 1.00 98.06 71 VAL A N 1
ATOM 531 C CA . VAL A 1 71 ? -4.793 -0.151 3.372 1.00 98.06 71 VAL A CA 1
ATOM 532 C C . VAL A 1 71 ? -5.664 1.048 3.023 1.00 98.06 71 VAL A C 1
ATOM 534 O O . VAL A 1 71 ? -6.225 1.660 3.925 1.00 98.06 71 VAL A O 1
ATOM 537 N N . PHE A 1 72 ? -5.855 1.338 1.737 1.00 96.81 72 PHE A N 1
ATOM 538 C CA . PHE A 1 72 ? -6.622 2.502 1.297 1.00 96.81 72 PHE A CA 1
ATOM 539 C C . PHE A 1 72 ? -8.111 2.394 1.644 1.00 96.81 72 PHE A C 1
ATOM 541 O O . PHE A 1 72 ? -8.737 3.393 2.001 1.00 96.81 72 PHE A O 1
ATOM 548 N N . ALA A 1 73 ? -8.676 1.184 1.620 1.00 97.62 73 ALA A N 1
ATOM 549 C CA . ALA A 1 73 ? -10.036 0.937 2.087 1.00 97.62 73 ALA A CA 1
ATOM 550 C C . ALA A 1 73 ? -10.198 1.262 3.584 1.00 97.62 73 ALA A C 1
ATOM 552 O O . ALA A 1 73 ? -11.157 1.931 3.975 1.00 97.62 73 ALA A O 1
ATOM 553 N N . LEU A 1 74 ? -9.258 0.822 4.426 1.00 96.19 74 LEU A N 1
ATOM 554 C CA . LEU A 1 74 ? -9.275 1.104 5.864 1.00 96.19 74 LEU A CA 1
ATOM 555 C C . LEU A 1 74 ? -8.919 2.558 6.194 1.00 96.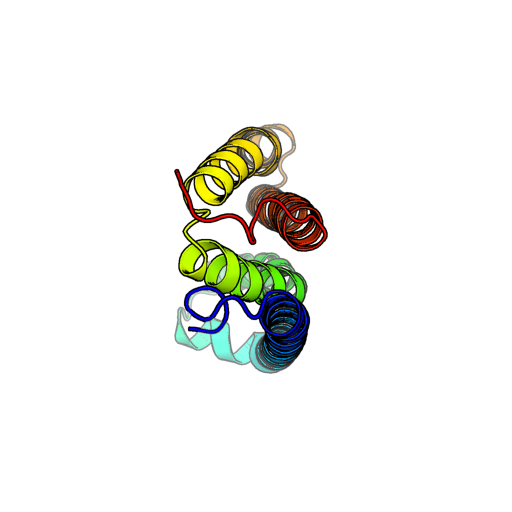19 74 LEU A C 1
ATOM 557 O O . LEU A 1 74 ? -9.490 3.117 7.128 1.00 96.19 74 LEU A O 1
ATOM 561 N N . ASP A 1 75 ? -8.041 3.194 5.420 1.00 96.00 75 ASP A N 1
ATOM 562 C CA . ASP A 1 75 ? -7.746 4.622 5.547 1.00 96.00 75 ASP A CA 1
ATOM 563 C C . ASP A 1 75 ? -9.011 5.457 5.335 1.00 96.00 75 ASP A C 1
ATOM 565 O O . ASP A 1 75 ? -9.287 6.362 6.119 1.00 96.00 75 ASP A O 1
ATOM 569 N N . GLY A 1 76 ? -9.832 5.109 4.337 1.00 94.12 76 GLY A N 1
ATOM 570 C CA . GLY A 1 76 ? -11.129 5.750 4.112 1.00 94.12 76 GLY A CA 1
ATOM 571 C C . GLY A 1 76 ? -12.091 5.581 5.293 1.00 94.12 76 GLY A C 1
ATOM 572 O O . GLY A 1 76 ? -12.783 6.527 5.668 1.00 94.12 76 GLY A O 1
ATOM 573 N N . VAL A 1 77 ? -12.101 4.406 5.933 1.00 93.88 77 VAL A N 1
ATOM 574 C CA . VAL A 1 77 ? -12.898 4.160 7.149 1.00 93.88 77 VAL A CA 1
ATOM 575 C C . VAL A 1 77 ? -12.432 5.049 8.302 1.00 93.88 77 VAL A C 1
ATOM 577 O O . VAL A 1 77 ? -13.264 5.689 8.942 1.00 93.88 77 VAL A O 1
ATOM 580 N N . LEU A 1 78 ? -11.122 5.102 8.558 1.00 92.06 78 LEU A N 1
ATOM 581 C CA . LEU A 1 78 ? -10.537 5.878 9.655 1.00 92.06 78 LEU A CA 1
ATOM 582 C C . LEU A 1 78 ? -10.662 7.389 9.420 1.00 92.06 78 LEU A C 1
ATOM 584 O O . LEU A 1 78 ? -10.959 8.141 10.345 1.00 92.06 78 LEU A O 1
ATOM 588 N N . MET A 1 79 ? -10.515 7.842 8.177 1.00 91.31 79 MET A N 1
ATOM 589 C CA . MET A 1 79 ? -10.762 9.233 7.802 1.00 91.31 79 MET A CA 1
ATOM 590 C C . MET A 1 79 ? -12.242 9.590 7.988 1.00 91.31 79 MET A C 1
ATOM 592 O O . MET A 1 79 ? -12.558 10.620 8.577 1.00 91.31 79 MET A O 1
ATOM 596 N N . GLY A 1 80 ? -13.151 8.700 7.580 1.00 88.44 80 GLY A N 1
ATOM 597 C CA . GLY A 1 80 ? -14.592 8.862 7.774 1.00 88.44 80 GLY A CA 1
ATOM 598 C C . GLY A 1 80 ? -15.048 8.797 9.237 1.00 88.44 80 GLY A C 1
ATOM 599 O O . GLY A 1 80 ? -16.125 9.304 9.553 1.00 88.44 80 GLY A O 1
ATOM 600 N N . SER A 1 81 ? -14.255 8.199 10.133 1.00 87.44 81 SER A N 1
ATOM 601 C CA . SER A 1 81 ? -14.497 8.211 11.581 1.00 87.44 81 SER A CA 1
ATOM 602 C C . SER A 1 81 ? -13.827 9.383 12.307 1.00 87.44 81 SER A C 1
ATOM 604 O O . SER A 1 81 ? -14.035 9.534 13.506 1.00 87.44 81 SER A O 1
ATOM 606 N N . GLY A 1 82 ? -13.038 10.208 11.609 1.00 87.38 82 GLY A N 1
ATOM 607 C CA . GLY A 1 82 ? -12.313 11.345 12.187 1.00 87.38 82 GLY A CA 1
ATOM 608 C C . GLY A 1 82 ? -10.942 11.006 12.786 1.00 87.38 82 GLY A C 1
ATOM 609 O O . GLY A 1 82 ? -10.291 11.882 13.348 1.00 87.38 82 GLY A O 1
ATOM 610 N N . ASP A 1 83 ? -10.445 9.775 12.633 1.00 89.00 83 ASP A N 1
ATOM 611 C CA . ASP A 1 83 ? -9.160 9.323 13.192 1.00 89.00 83 ASP A CA 1
ATOM 612 C C . ASP A 1 83 ? -7.956 9.677 12.293 1.00 89.00 83 ASP A C 1
ATOM 614 O O . ASP A 1 83 ? -7.066 8.871 12.003 1.00 89.00 83 ASP A O 1
ATOM 618 N N . VAL A 1 84 ? -7.936 10.919 11.807 1.00 90.06 84 VAL A N 1
ATOM 619 C CA . VAL A 1 84 ? -6.926 11.414 10.858 1.00 90.06 84 VAL A CA 1
ATOM 620 C C . VAL A 1 84 ? -5.567 11.603 11.538 1.00 90.06 84 VAL A C 1
ATOM 622 O O . VAL A 1 84 ? -4.523 11.409 10.915 1.00 90.06 84 VAL A O 1
ATOM 625 N N . ALA A 1 85 ? -5.556 11.931 12.834 1.00 91.88 85 ALA A N 1
ATOM 626 C CA . ALA A 1 85 ? -4.324 12.084 13.604 1.00 91.88 85 ALA A CA 1
ATOM 627 C C . ALA A 1 85 ? -3.535 10.768 13.692 1.00 91.88 85 ALA A C 1
ATOM 629 O O . ALA A 1 85 ? -2.314 10.782 13.516 1.00 91.88 85 ALA A O 1
ATOM 630 N N . TRP A 1 86 ? -4.221 9.635 13.898 1.00 92.12 86 TRP A N 1
ATOM 631 C CA . TRP A 1 86 ? -3.593 8.315 13.859 1.00 92.12 86 TRP A CA 1
ATOM 632 C C . TRP A 1 86 ? -3.024 8.008 12.477 1.00 92.12 86 TRP A C 1
ATOM 634 O O . TRP A 1 86 ? -1.858 7.626 12.373 1.00 92.12 86 TRP A O 1
ATOM 644 N N . LEU A 1 87 ? -3.813 8.223 11.417 1.00 94.81 87 LEU A N 1
ATOM 645 C CA . LEU A 1 87 ? -3.369 7.998 10.039 1.00 94.81 87 LEU A CA 1
ATOM 646 C C . LEU A 1 87 ? -2.110 8.800 9.715 1.00 94.81 87 LEU A C 1
ATOM 648 O O . LEU A 1 87 ? -1.155 8.247 9.172 1.00 94.81 87 LEU A O 1
ATOM 652 N N . ARG A 1 88 ? -2.069 10.081 10.091 1.00 96.50 88 ARG A N 1
ATOM 653 C CA . ARG A 1 88 ? -0.891 10.935 9.912 1.00 96.50 88 ARG A CA 1
ATOM 654 C C . ARG A 1 88 ? 0.332 10.338 10.602 1.00 96.50 88 ARG A C 1
ATOM 656 O O . ARG A 1 88 ? 1.342 10.114 9.942 1.00 96.50 88 ARG A O 1
ATOM 663 N N . SER A 1 89 ? 0.238 10.055 11.901 1.00 97.31 89 SER A N 1
ATOM 664 C CA . SER A 1 89 ? 1.366 9.525 12.676 1.00 97.31 89 SER A CA 1
ATOM 665 C C . SER A 1 89 ? 1.839 8.174 12.141 1.00 97.31 89 SER A C 1
ATOM 667 O O . SER A 1 89 ? 3.037 7.973 11.970 1.00 97.31 89 SER A O 1
ATOM 669 N N . LEU A 1 90 ? 0.912 7.278 11.792 1.00 97.56 90 LEU A N 1
ATOM 670 C CA . LEU A 1 90 ? 1.230 5.991 11.177 1.00 97.56 90 LEU A CA 1
ATOM 671 C C . LEU A 1 90 ? 1.954 6.165 9.837 1.00 97.56 90 LEU A C 1
ATOM 673 O O . LEU A 1 90 ? 2.914 5.452 9.567 1.00 97.56 90 LEU A O 1
ATOM 677 N N . THR A 1 91 ? 1.526 7.124 9.012 1.00 97.00 91 THR A N 1
ATOM 678 C CA . THR A 1 91 ? 2.177 7.431 7.727 1.00 97.00 91 THR A CA 1
ATOM 679 C C . THR A 1 91 ? 3.604 7.915 7.935 1.00 97.00 91 THR A C 1
ATOM 681 O O . THR A 1 91 ? 4.514 7.425 7.273 1.00 97.00 91 THR A O 1
ATOM 684 N N . VAL A 1 92 ? 3.805 8.845 8.872 1.00 98.19 92 VAL A N 1
ATOM 685 C CA . VAL A 1 92 ? 5.129 9.388 9.198 1.00 98.19 92 VAL A CA 1
ATOM 686 C C . VAL A 1 92 ? 6.046 8.282 9.712 1.00 98.19 92 VAL A C 1
ATOM 688 O O . VAL A 1 92 ? 7.154 8.135 9.209 1.00 98.19 92 VAL A O 1
ATOM 691 N N . VAL A 1 93 ? 5.575 7.450 10.645 1.00 98.00 93 VAL A N 1
ATOM 692 C CA . VAL A 1 93 ? 6.352 6.317 11.170 1.00 98.00 93 VAL A CA 1
ATOM 693 C C . VAL A 1 93 ? 6.682 5.311 10.067 1.00 98.00 93 VAL A C 1
ATOM 695 O O . VAL A 1 93 ? 7.834 4.909 9.945 1.00 98.00 93 VAL A O 1
ATOM 698 N N . ALA A 1 94 ? 5.716 4.937 9.224 1.00 97.81 94 ALA A N 1
ATOM 699 C CA . ALA A 1 94 ? 5.956 4.028 8.102 1.00 97.81 94 ALA A CA 1
ATOM 700 C C . ALA A 1 94 ? 6.963 4.604 7.090 1.00 97.81 94 ALA A C 1
ATOM 702 O O . ALA A 1 94 ? 7.777 3.867 6.536 1.00 97.81 94 ALA A O 1
ATOM 703 N N . GLY A 1 95 ? 6.941 5.922 6.882 1.00 97.94 95 GLY A N 1
ATOM 704 C CA . GLY A 1 95 ? 7.924 6.638 6.074 1.00 97.94 95 GLY A CA 1
ATOM 705 C C . GLY A 1 95 ? 9.324 6.591 6.680 1.00 97.94 95 GLY A C 1
ATOM 706 O O . GLY A 1 95 ? 10.263 6.178 6.009 1.00 97.94 95 GLY A O 1
ATOM 707 N N . LEU A 1 96 ? 9.459 6.973 7.950 1.00 98.06 96 LEU A N 1
ATOM 708 C CA . LEU A 1 96 ? 10.752 7.093 8.630 1.00 98.06 96 LEU A CA 1
ATOM 709 C C . LEU A 1 96 ? 11.399 5.744 8.957 1.00 98.06 96 LEU A C 1
ATOM 711 O O . LEU A 1 96 ? 12.618 5.639 8.911 1.00 98.06 96 LEU A O 1
ATOM 715 N N . VAL A 1 97 ? 10.605 4.727 9.295 1.00 96.06 97 VAL A N 1
ATOM 716 C CA . VAL A 1 97 ? 11.101 3.409 9.731 1.00 96.06 97 VAL A CA 1
ATOM 717 C C . VAL A 1 97 ? 11.075 2.381 8.599 1.00 96.06 97 VAL A C 1
ATOM 719 O O . VAL A 1 97 ? 11.868 1.447 8.607 1.00 96.06 97 VAL A O 1
ATOM 722 N N . GLY A 1 98 ? 10.177 2.532 7.623 1.00 95.19 98 GLY A N 1
ATOM 723 C CA . GLY A 1 98 ? 10.046 1.602 6.501 1.00 95.19 98 GLY A CA 1
ATOM 724 C C . GLY A 1 98 ? 10.713 2.113 5.229 1.00 95.19 98 GLY A C 1
ATOM 725 O O . GLY A 1 98 ? 11.735 1.588 4.792 1.00 95.19 98 GLY A O 1
ATOM 726 N N . PHE A 1 99 ? 10.119 3.144 4.627 1.00 97.19 99 PHE A N 1
ATOM 727 C CA . PHE A 1 99 ? 10.518 3.625 3.303 1.00 97.19 99 PHE A CA 1
ATOM 728 C C . PHE A 1 99 ? 11.922 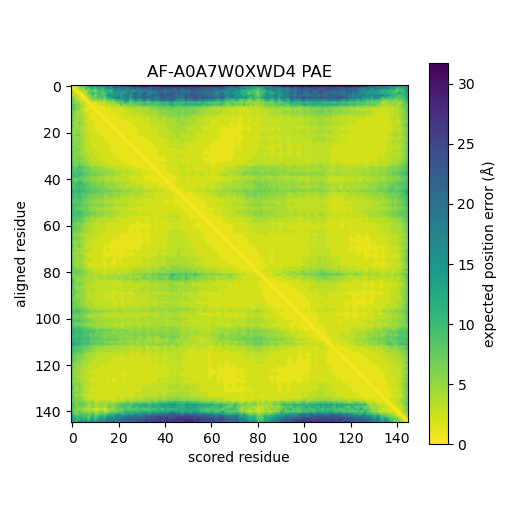4.233 3.276 1.00 97.19 99 PHE A C 1
ATOM 730 O O . PHE A 1 99 ? 12.746 3.839 2.451 1.00 97.19 99 PHE A O 1
ATOM 737 N N . LEU A 1 100 ? 12.193 5.186 4.169 1.00 97.25 100 LEU A N 1
ATOM 738 C CA . LEU A 1 100 ? 13.429 5.958 4.183 1.00 97.25 100 LEU A CA 1
ATOM 739 C C . LEU A 1 100 ? 14.682 5.079 4.346 1.00 97.25 100 LEU A C 1
ATOM 741 O O . LEU A 1 100 ? 15.554 5.174 3.485 1.00 97.25 100 LEU A O 1
ATOM 745 N N . PRO A 1 101 ? 14.803 4.201 5.363 1.00 96.06 101 PRO A N 1
ATOM 746 C CA . PRO A 1 101 ? 16.024 3.425 5.554 1.00 96.06 101 PRO A CA 1
ATOM 747 C C . PRO A 1 101 ? 16.287 2.464 4.395 1.00 96.06 101 PRO A C 1
ATOM 749 O O . PRO A 1 101 ? 17.414 2.401 3.917 1.00 96.06 101 PRO A O 1
ATOM 752 N N . LEU A 1 102 ? 15.264 1.766 3.885 1.00 94.25 102 LEU A N 1
ATOM 753 C CA . LEU A 1 102 ? 15.444 0.863 2.742 1.00 94.25 102 LEU A CA 1
ATOM 754 C C . LEU A 1 102 ? 15.811 1.612 1.456 1.00 94.25 102 LEU A C 1
ATOM 756 O O . LEU A 1 102 ? 16.649 1.136 0.694 1.00 94.25 102 LEU A O 1
ATOM 760 N N . SER A 1 103 ? 15.245 2.800 1.240 1.00 94.62 103 SER A N 1
ATOM 761 C CA . SER A 1 103 ? 15.590 3.625 0.077 1.00 94.62 103 SER A CA 1
ATOM 762 C C . SER A 1 103 ? 17.015 4.169 0.167 1.00 94.62 103 SER A C 1
ATOM 764 O O . SER A 1 103 ? 17.725 4.183 -0.832 1.00 94.62 103 SER A O 1
ATOM 766 N N . LEU A 1 104 ? 17.466 4.572 1.360 1.00 95.19 104 LEU A N 1
ATOM 767 C CA . LEU A 1 104 ? 18.846 5.014 1.578 1.00 95.19 104 LEU A CA 1
ATOM 768 C C . LEU A 1 104 ? 19.844 3.863 1.437 1.00 95.19 104 LEU A C 1
ATOM 770 O O . LEU A 1 104 ? 20.924 4.068 0.892 1.00 95.19 104 LEU A O 1
ATOM 774 N N . LEU A 1 105 ? 19.477 2.654 1.875 1.00 95.19 105 LEU A N 1
ATOM 775 C CA . LEU A 1 105 ? 20.283 1.443 1.700 1.00 95.19 105 LEU A CA 1
ATOM 776 C C . LEU A 1 105 ? 20.348 0.969 0.244 1.00 95.19 105 LEU A C 1
ATOM 778 O O . LEU A 1 105 ? 21.254 0.213 -0.096 1.00 95.19 105 LEU A O 1
ATOM 782 N N . ALA A 1 106 ? 19.447 1.430 -0.628 1.00 94.31 106 ALA A N 1
ATOM 783 C CA . ALA A 1 106 ? 19.441 1.031 -2.031 1.00 94.31 106 ALA A CA 1
ATOM 784 C C . ALA A 1 106 ? 20.717 1.444 -2.782 1.00 94.31 106 ALA A C 1
ATOM 786 O O . ALA A 1 106 ? 21.136 0.730 -3.687 1.00 94.31 106 ALA A O 1
ATOM 787 N N . ILE A 1 107 ? 21.338 2.562 -2.390 1.00 91.50 107 ILE A N 1
ATOM 788 C CA . ILE A 1 107 ? 22.582 3.069 -2.986 1.00 91.50 107 ILE A CA 1
ATOM 789 C C . ILE A 1 107 ? 23.802 2.232 -2.553 1.00 91.50 107 ILE A C 1
ATOM 791 O O . ILE A 1 107 ? 24.446 1.656 -3.425 1.00 91.50 107 ILE A O 1
ATOM 795 N N . PRO A 1 108 ? 24.145 2.112 -1.251 1.00 96.06 108 PRO A N 1
ATOM 796 C CA . PRO A 1 108 ? 25.343 1.384 -0.827 1.00 96.06 108 PRO A CA 1
ATOM 797 C C . PRO A 1 108 ? 25.274 -0.126 -1.087 1.00 96.06 108 PRO A C 1
ATOM 799 O O . PRO A 1 108 ? 26.316 -0.771 -1.133 1.00 96.06 108 PRO A O 1
ATOM 802 N N . LEU A 1 109 ? 24.072 -0.696 -1.233 1.00 94.50 109 LEU A N 1
ATOM 803 C CA . LEU A 1 109 ? 23.870 -2.115 -1.544 1.00 94.50 109 LEU A CA 1
ATOM 804 C C . LEU A 1 109 ? 23.633 -2.383 -3.039 1.00 94.50 109 LEU A C 1
ATOM 806 O O . LEU A 1 109 ? 23.321 -3.517 -3.394 1.00 94.50 109 LEU A O 1
ATOM 810 N N . ASP A 1 110 ? 23.729 -1.356 -3.890 1.00 92.19 110 ASP A N 1
ATOM 811 C CA . ASP A 1 110 ? 23.507 -1.438 -5.341 1.00 92.19 110 ASP A CA 1
ATOM 812 C C . ASP A 1 110 ? 22.175 -2.121 -5.728 1.00 92.19 110 ASP A C 1
ATOM 814 O O . ASP A 1 110 ? 22.052 -2.848 -6.710 1.00 92.19 110 ASP A O 1
ATOM 818 N N . LEU A 1 111 ? 21.130 -1.897 -4.922 1.00 90.81 111 LEU A N 1
ATOM 819 C CA . LEU A 1 111 ? 19.793 -2.463 -5.151 1.00 90.81 111 LEU A CA 1
ATOM 820 C C . LEU A 1 111 ? 19.006 -1.673 -6.204 1.00 90.81 111 LEU A C 1
ATOM 822 O O . LEU A 1 111 ? 17.926 -2.103 -6.624 1.00 90.81 111 LEU A O 1
ATOM 826 N N . GLY A 1 112 ? 19.501 -0.487 -6.573 1.00 90.62 112 GLY A N 1
ATOM 827 C CA . GLY A 1 112 ? 18.878 0.413 -7.534 1.00 90.62 112 GLY A CA 1
ATOM 828 C C . GLY A 1 112 ? 17.399 0.662 -7.231 1.00 90.62 112 GLY A C 1
ATOM 829 O O . GLY A 1 112 ? 16.989 0.900 -6.092 1.00 90.62 112 GLY A O 1
ATOM 830 N N . LEU A 1 113 ? 16.569 0.574 -8.269 1.00 92.44 113 LEU A N 1
ATOM 831 C CA . LEU A 1 113 ? 15.137 0.842 -8.172 1.00 92.44 113 LEU A CA 1
ATOM 832 C C . LEU A 1 113 ? 14.394 -0.198 -7.313 1.00 92.44 113 LEU A C 1
ATOM 834 O O . LEU A 1 113 ? 13.432 0.149 -6.628 1.00 92.44 113 LEU A O 1
ATOM 838 N N . SER A 1 114 ? 14.869 -1.446 -7.266 1.00 93.50 114 SER A N 1
ATOM 839 C CA . SER A 1 114 ? 14.286 -2.490 -6.412 1.00 93.50 114 SER A CA 1
ATOM 840 C C . SER A 1 114 ? 14.349 -2.129 -4.930 1.00 93.50 114 SER A C 1
ATOM 842 O O . SER A 1 114 ? 13.388 -2.383 -4.209 1.00 93.50 114 SER A O 1
ATOM 844 N N . GLY A 1 115 ? 15.436 -1.500 -4.467 1.00 94.81 115 GLY A N 1
ATOM 845 C CA . GLY A 1 115 ? 15.567 -1.074 -3.069 1.00 94.81 115 GLY A CA 1
ATOM 846 C C . GLY A 1 115 ? 14.532 -0.014 -2.671 1.00 94.81 115 GLY A C 1
ATOM 847 O O . GLY A 1 115 ? 13.919 -0.106 -1.606 1.00 94.81 115 GLY A O 1
ATOM 848 N N . ILE A 1 116 ? 14.249 0.935 -3.568 1.00 95.69 116 ILE A N 1
ATOM 849 C CA . ILE A 1 116 ? 13.212 1.962 -3.369 1.00 95.69 116 ILE A CA 1
ATOM 850 C C . ILE A 1 116 ? 11.824 1.309 -3.276 1.00 95.69 116 ILE A C 1
ATOM 852 O O . ILE A 1 116 ? 11.035 1.622 -2.380 1.00 95.69 116 ILE A O 1
ATOM 856 N N . TRP A 1 117 ? 11.524 0.360 -4.167 1.00 96.56 117 TRP A N 1
ATOM 857 C CA . TRP A 1 117 ? 10.244 -0.352 -4.170 1.00 96.56 117 TRP A CA 1
ATOM 858 C C . TRP A 1 117 ? 10.076 -1.316 -2.994 1.00 96.56 117 TRP A C 1
ATOM 860 O O . TRP A 1 117 ? 8.964 -1.454 -2.478 1.00 96.56 117 TRP A O 1
ATOM 870 N N . ALA A 1 118 ? 11.162 -1.908 -2.501 1.00 96.00 118 ALA A N 1
ATOM 871 C CA . ALA A 1 118 ? 11.162 -2.638 -1.239 1.00 96.00 118 ALA A CA 1
ATOM 872 C C . ALA A 1 118 ? 10.794 -1.708 -0.070 1.00 96.00 118 ALA A C 1
ATOM 874 O O . ALA A 1 118 ? 9.938 -2.055 0.746 1.00 96.00 118 ALA A O 1
ATOM 875 N N . GLY A 1 119 ? 11.352 -0.491 -0.037 1.00 96.88 119 GLY A N 1
ATOM 876 C CA . GLY A 1 119 ? 10.974 0.558 0.914 1.00 96.88 119 GLY A CA 1
ATOM 877 C C . GLY A 1 119 ? 9.491 0.927 0.850 1.00 96.88 119 GLY A C 1
ATOM 878 O O . GLY A 1 119 ? 8.819 0.978 1.882 1.00 96.88 119 GLY A O 1
ATOM 879 N N . LEU A 1 120 ? 8.952 1.148 -0.353 1.00 97.38 120 LEU A N 1
ATOM 880 C CA . LEU A 1 120 ? 7.528 1.449 -0.555 1.00 97.38 120 LEU A CA 1
ATOM 881 C C . LEU A 1 120 ? 6.635 0.290 -0.102 1.00 97.38 120 LEU A C 1
ATOM 883 O O . LEU A 1 120 ? 5.618 0.501 0.559 1.00 97.38 120 LEU A O 1
ATOM 887 N N . THR A 1 121 ? 7.039 -0.940 -0.406 1.00 97.62 121 THR A N 1
ATOM 888 C CA . THR A 1 121 ? 6.316 -2.145 0.007 1.00 97.62 121 THR A CA 1
ATOM 889 C C . THR A 1 121 ? 6.309 -2.276 1.527 1.00 97.62 121 THR A C 1
ATOM 891 O O . THR A 1 121 ? 5.257 -2.530 2.114 1.00 97.62 121 THR A O 1
ATOM 894 N N . LEU A 1 122 ? 7.442 -2.027 2.193 1.00 97.81 122 LEU A N 1
ATOM 895 C CA . LEU A 1 122 ? 7.520 -2.036 3.652 1.00 97.81 122 LEU A CA 1
ATOM 896 C C . LEU A 1 122 ? 6.653 -0.936 4.276 1.00 97.81 122 LEU A C 1
ATOM 898 O O . LEU A 1 122 ? 5.967 -1.188 5.265 1.00 97.81 122 LEU A O 1
ATOM 902 N N . LEU A 1 123 ? 6.606 0.255 3.674 1.00 98.25 123 LEU A N 1
ATOM 903 C CA . LEU A 1 123 ? 5.681 1.312 4.082 1.00 98.25 123 LEU A CA 1
ATOM 904 C C . LEU A 1 123 ? 4.227 0.828 4.019 1.00 98.25 123 LEU A C 1
ATOM 906 O O . LEU A 1 123 ? 3.488 1.010 4.987 1.00 98.25 123 LEU A O 1
ATOM 910 N N . ILE A 1 124 ? 3.810 0.172 2.932 1.00 98.31 124 ILE A N 1
ATOM 911 C CA . ILE A 1 124 ? 2.455 -0.388 2.808 1.00 98.31 124 ILE A CA 1
ATOM 912 C C . ILE A 1 124 ? 2.206 -1.488 3.847 1.00 98.31 124 ILE A C 1
ATOM 914 O O . ILE A 1 124 ? 1.133 -1.513 4.447 1.00 98.31 124 ILE A O 1
ATOM 918 N N . LEU A 1 125 ? 3.183 -2.352 4.124 1.00 98.31 125 LEU A N 1
ATOM 919 C CA . LEU A 1 125 ? 3.069 -3.408 5.137 1.00 98.31 125 LEU A CA 1
ATOM 920 C C . LEU A 1 125 ? 2.907 -2.846 6.556 1.00 98.31 125 LEU A C 1
ATOM 922 O O . LEU A 1 125 ? 2.022 -3.288 7.292 1.00 98.31 125 LEU A O 1
ATOM 926 N N . ILE A 1 126 ? 3.708 -1.845 6.934 1.00 98.25 126 ILE A N 1
ATOM 927 C CA . ILE A 1 126 ? 3.591 -1.171 8.236 1.00 98.25 126 ILE A CA 1
ATOM 928 C C . ILE A 1 126 ? 2.218 -0.510 8.354 1.00 98.25 126 ILE A C 1
ATOM 930 O O . ILE A 1 126 ? 1.540 -0.662 9.373 1.00 98.25 126 ILE A O 1
ATOM 934 N N . ARG A 1 127 ? 1.776 0.189 7.302 1.00 98.19 127 ARG A N 1
ATOM 935 C CA . ARG A 1 127 ? 0.442 0.798 7.261 1.00 98.19 127 ARG A CA 1
ATOM 936 C C . ARG A 1 127 ? -0.655 -0.242 7.406 1.00 98.19 127 ARG A C 1
ATOM 938 O O . ARG A 1 127 ? -1.560 -0.027 8.200 1.00 98.19 127 ARG A O 1
ATOM 945 N N . LEU A 1 128 ? -0.567 -1.361 6.692 1.00 98.25 128 LEU A N 1
ATOM 946 C CA . LEU A 1 128 ? -1.534 -2.452 6.778 1.00 98.25 128 LEU A CA 1
ATOM 947 C C . LEU A 1 128 ? -1.626 -2.985 8.204 1.00 98.25 128 LEU A C 1
ATOM 949 O O . LEU A 1 128 ? -2.721 -3.071 8.752 1.00 98.25 128 LEU A O 1
ATOM 953 N N . GLY A 1 129 ? -0.486 -3.283 8.828 1.00 97.81 129 GLY A N 1
ATOM 954 C CA . GLY A 1 129 ? -0.442 -3.708 10.224 1.00 97.81 129 GLY A CA 1
ATOM 955 C C . GLY A 1 129 ? -1.078 -2.674 11.155 1.00 97.81 129 GLY A C 1
ATOM 956 O O . GLY A 1 129 ? -1.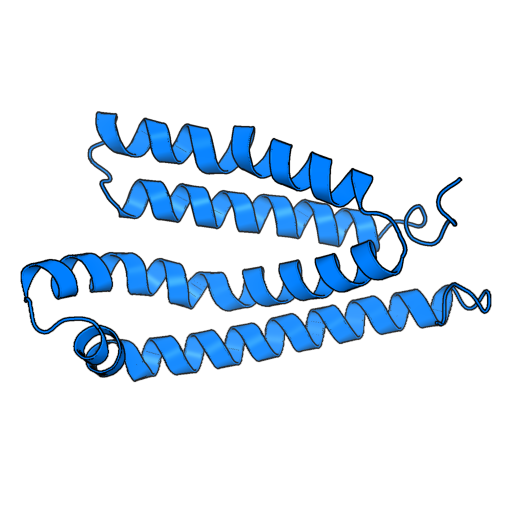943 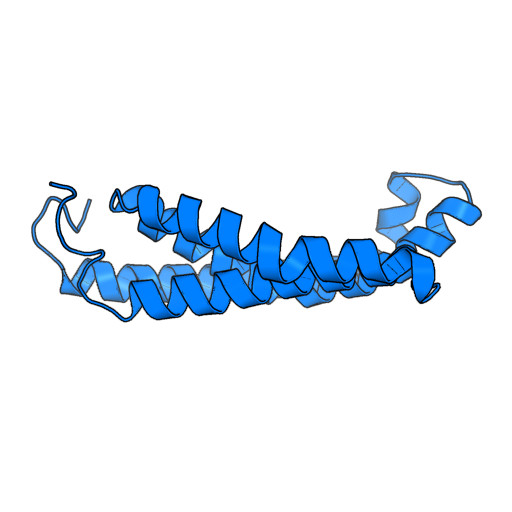-3.018 11.962 1.00 97.81 129 GLY A O 1
ATOM 957 N N . GLY A 1 130 ? -0.711 -1.400 11.002 1.00 97.06 130 GLY A N 1
ATOM 958 C CA . GLY A 1 130 ? -1.201 -0.304 11.833 1.00 97.06 130 GLY A CA 1
ATOM 959 C C . GLY A 1 130 ? -2.697 -0.021 11.680 1.00 97.06 130 GLY A C 1
ATOM 960 O O . GLY A 1 130 ? -3.383 0.171 12.684 1.00 97.06 130 GLY A O 1
ATOM 961 N N . THR A 1 131 ? -3.238 -0.022 10.460 1.00 96.56 131 THR A N 1
ATOM 962 C CA . THR A 1 131 ? -4.670 0.217 10.207 1.00 96.56 131 THR A CA 1
ATOM 963 C C . THR A 1 131 ? -5.520 -0.973 10.634 1.00 96.56 131 THR A C 1
ATOM 965 O O . THR A 1 131 ? -6.522 -0.787 11.325 1.00 96.56 131 THR A O 1
ATOM 968 N N . VAL A 1 132 ? -5.095 -2.203 10.327 1.00 96.31 132 VAL A N 1
ATOM 969 C CA . VAL A 1 132 ? -5.756 -3.438 10.783 1.00 96.31 132 VAL A CA 1
ATOM 970 C C . VAL A 1 132 ? -5.780 -3.492 12.306 1.00 96.31 132 VAL A C 1
ATOM 972 O O . VAL A 1 132 ? -6.833 -3.745 12.894 1.00 96.31 132 VAL A O 1
ATOM 975 N N . TRP A 1 133 ? -4.652 -3.217 12.963 1.00 95.88 133 TRP A N 1
ATOM 976 C CA . TRP A 1 133 ? -4.580 -3.153 14.422 1.00 95.88 133 TRP A CA 1
ATOM 977 C C . TRP A 1 133 ? -5.521 -2.082 14.981 1.00 95.88 133 TRP A C 1
ATOM 979 O O . TRP A 1 133 ? -6.303 -2.355 15.896 1.00 95.88 133 TRP A O 1
ATOM 989 N N . ARG A 1 134 ? -5.526 -0.886 14.380 1.00 94.06 134 ARG A N 1
ATOM 990 C CA . ARG A 1 134 ? -6.364 0.230 14.823 1.00 94.06 134 ARG A CA 1
ATOM 991 C C . ARG A 1 134 ? -7.855 -0.078 14.726 1.00 94.06 134 ARG A C 1
ATOM 993 O O . ARG A 1 134 ? -8.577 0.206 15.682 1.00 94.06 134 ARG A O 1
ATOM 1000 N N . VAL A 1 135 ? -8.294 -0.677 13.618 1.00 93.06 135 VAL A N 1
ATOM 1001 C CA . VAL A 1 135 ? -9.700 -1.022 13.339 1.00 93.06 135 VAL A CA 1
ATOM 1002 C C . VAL A 1 135 ? -10.164 -2.250 14.135 1.00 93.06 135 VAL A C 1
ATOM 1004 O O . VAL A 1 135 ? -11.348 -2.382 14.463 1.00 93.06 135 VAL A O 1
ATOM 1007 N N . ARG A 1 136 ? -9.240 -3.133 14.540 1.00 91.38 136 ARG A N 1
ATOM 1008 C CA . ARG A 1 136 ? -9.525 -4.184 15.531 1.00 91.38 136 ARG A CA 1
ATOM 1009 C C . ARG A 1 136 ? -9.823 -3.610 16.916 1.00 91.38 136 ARG A C 1
ATOM 1011 O O . ARG A 1 136 ? -10.592 -4.230 17.643 1.00 91.38 136 ARG A O 1
ATOM 1018 N N . GLY A 1 137 ? -9.277 -2.454 17.282 1.00 89.00 137 GLY A N 1
ATOM 1019 C CA . GLY A 1 137 ? -9.587 -1.777 18.545 1.00 89.00 137 GLY A CA 1
ATOM 1020 C C . GLY A 1 137 ? -10.967 -1.106 18.573 1.00 89.00 137 GLY A C 1
ATOM 1021 O O . GLY A 1 137 ? -11.697 -1.103 17.585 1.00 89.00 137 GLY A O 1
ATOM 1022 N N . VAL A 1 138 ? -11.315 -0.502 19.716 1.00 84.50 138 VAL A N 1
ATOM 1023 C CA . VAL A 1 138 ? -12.559 0.283 19.897 1.00 84.50 138 VAL A CA 1
ATOM 1024 C C . VAL A 1 138 ? -12.347 1.792 19.803 1.00 84.50 138 VAL A C 1
ATOM 1026 O O . VAL A 1 138 ? -13.278 2.513 19.47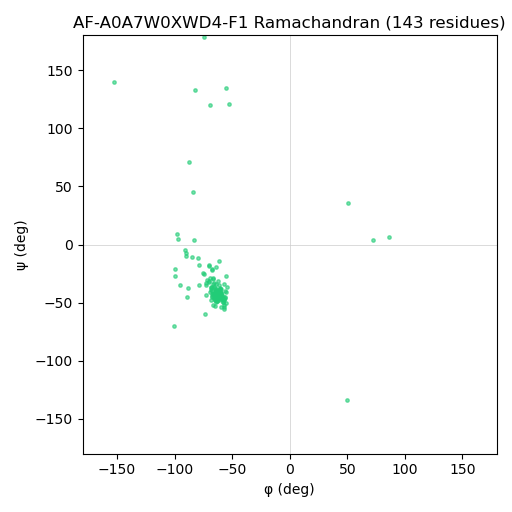3 1.00 84.50 138 VAL A O 1
ATOM 1029 N N . ARG A 1 139 ? -11.113 2.279 20.000 1.00 81.00 139 ARG A N 1
ATOM 1030 C CA . ARG A 1 139 ? -10.805 3.719 20.079 1.00 81.00 139 ARG A CA 1
ATOM 1031 C C . ARG A 1 139 ? -11.134 4.511 18.803 1.00 81.00 139 ARG A C 1
ATOM 103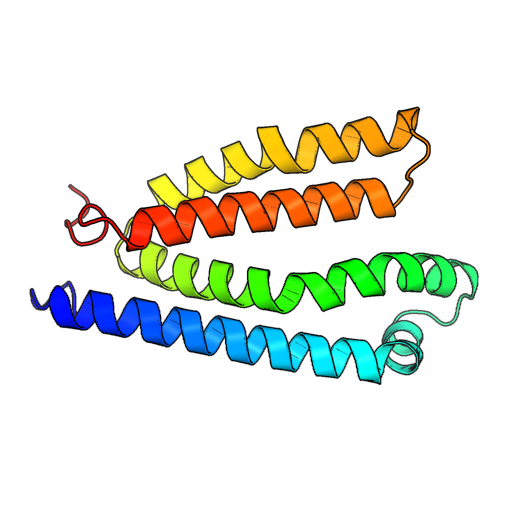3 O O . ARG A 1 139 ? -11.022 5.722 18.804 1.00 81.00 139 ARG A O 1
ATOM 1040 N N . TRP A 1 140 ? -11.386 3.855 17.664 1.00 82.88 140 TRP A N 1
ATOM 1041 C CA . TRP A 1 140 ? -11.719 4.541 16.396 1.00 82.88 140 TRP A CA 1
ATOM 1042 C C . TRP A 1 140 ? -13.235 4.747 16.254 1.00 82.88 140 TRP A C 1
ATOM 1044 O O . TRP A 1 140 ? -13.690 5.444 15.357 1.00 82.88 140 TRP A O 1
ATOM 1054 N N . LEU A 1 141 ? -14.012 4.120 17.144 1.00 81.88 141 LEU A N 1
ATOM 1055 C CA . LEU A 1 141 ? -15.461 4.260 17.268 1.00 81.88 141 LEU A CA 1
ATOM 1056 C C . LEU A 1 141 ? -15.843 5.388 18.241 1.00 81.88 141 LEU A C 1
ATOM 1058 O O . LEU A 1 141 ? -17.028 5.686 18.406 1.00 81.88 141 LEU A O 1
ATOM 1062 N N . GLU A 1 142 ? -14.858 5.956 18.937 1.00 78.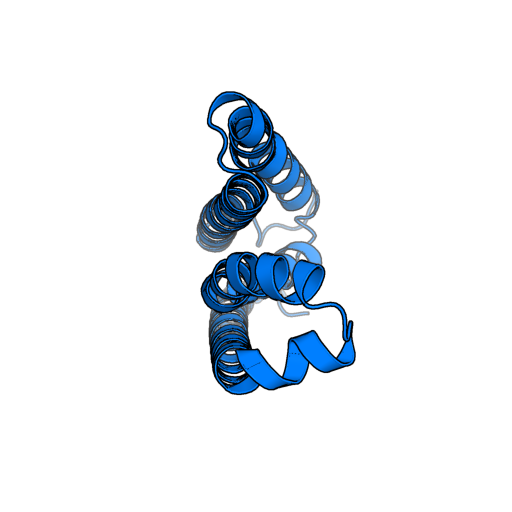50 142 GLU A N 1
ATOM 1063 C CA . GLU A 1 142 ? -15.039 7.092 19.830 1.00 78.50 142 GLU A CA 1
ATOM 1064 C C . GLU A 1 142 ? -15.041 8.379 18.993 1.00 78.50 142 GLU A C 1
ATOM 1066 O O . GLU A 1 142 ? -14.178 8.527 18.125 1.00 78.50 142 GLU A O 1
ATOM 1071 N N . PRO A 1 143 ? -15.998 9.299 19.210 1.00 61.62 143 PRO A N 1
ATOM 1072 C CA . PRO A 1 143 ? -15.946 10.616 18.591 1.00 61.62 143 PRO A CA 1
ATOM 1073 C C . PRO A 1 143 ? -14.618 11.288 18.943 1.00 61.62 143 PRO A C 1
ATOM 1075 O O . PRO A 1 143 ? -14.211 11.253 20.107 1.00 61.62 143 PRO A O 1
ATOM 1078 N N . ALA A 1 144 ? -13.952 11.887 17.953 1.00 58.75 144 ALA A N 1
ATOM 1079 C CA . ALA A 1 144 ? -12.822 12.767 18.222 1.00 58.75 144 ALA A CA 1
ATOM 1080 C C . ALA A 1 144 ? -13.281 13.831 19.236 1.00 58.75 144 ALA A C 1
ATOM 1082 O O . ALA A 1 144 ? -14.294 14.492 19.001 1.00 58.75 144 ALA A O 1
ATOM 1083 N N . ARG A 1 145 ? -12.606 13.896 20.391 1.00 52.94 145 ARG A N 1
ATOM 1084 C CA . ARG A 1 145 ? -12.846 14.941 21.394 1.00 52.94 145 ARG A CA 1
ATOM 1085 C C . ARG A 1 145 ? -12.392 16.293 20.871 1.00 52.94 145 ARG A C 1
ATOM 1087 O O . ARG A 1 145 ? -11.356 16.314 20.169 1.00 52.94 145 ARG A O 1
#

Mean predicted aligned error: 4.39 Å

Foldseek 3Di:
DCLVVVNLVVLLVVLVVLLVVLLVVLLVQLVCLVVCLPPVQVVVDPDPVSNVVCNLVSCLVSVLSSLLSNLVSLVVSLVVLVVVVLVVVLLVCLCVVQQVVQVVVCVVVVVPPVSNSRSVSSSSVSSSVSSVVVSVDCVSSDRDD

Solvent-accessible surface area (backbone atoms only — not comparable to full-atom values): 7507 Å² total; per-residue (Å²): 119,42,66,87,67,69,37,58,68,59,42,52,57,47,48,53,52,42,25,49,51,19,28,51,52,12,44,51,50,20,51,52,43,64,75,31,64,74,60,56,58,50,76,78,45,86,50,66,72,60,50,54,56,46,57,65,49,46,54,56,58,28,70,42,27,32,57,46,22,26,35,55,34,43,48,53,48,36,51,74,42,59,43,46,68,57,53,51,52,48,50,51,49,19,40,65,71,25,22,47,54,36,37,63,47,8,64,87,66,71,40,55,70,58,20,40,49,51,5,51,48,40,22,49,50,46,41,34,54,52,49,54,53,46,68,73,48,64,79,57,77,46,77,74,128